Protein AF-A0AAN9A901-F1 (afdb_monomer_lite)

pLD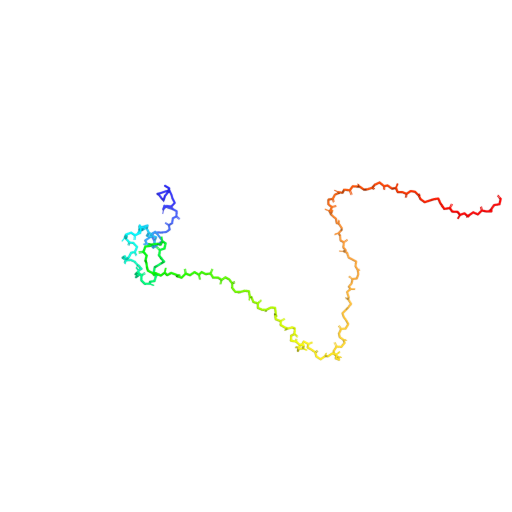DT: mean 72.84, std 22.5, range [32.59, 95.81]

Structure (mmCIF, N/CA/C/O backbone):
data_AF-A0AAN9A901-F1
#
_entry.id   AF-A0AAN9A901-F1
#
loop_
_atom_site.group_PDB
_atom_site.id
_atom_site.type_symbol
_atom_site.label_atom_id
_atom_site.label_alt_id
_atom_site.label_comp_id
_atom_site.label_asym_id
_atom_site.label_entity_id
_atom_site.label_seq_id
_atom_site.pdbx_PDB_ins_code
_atom_site.Cartn_x
_atom_site.Cartn_y
_atom_site.Cartn_z
_atom_site.occupancy
_atom_site.B_iso_or_equiv
_atom_site.auth_seq_id
_atom_site.auth_comp_id
_atom_site.auth_asym_id
_atom_site.auth_atom_id
_atom_site.pdbx_PDB_model_num
ATOM 1 N N . MET A 1 1 ? -11.473 13.797 4.203 1.00 84.19 1 MET A N 1
ATOM 2 C CA . MET A 1 1 ? -11.387 13.676 2.730 1.00 84.19 1 MET A CA 1
ATOM 3 C C . MET A 1 1 ? -12.055 12.405 2.188 1.00 84.19 1 MET A C 1
ATOM 5 O O . MET A 1 1 ? -12.959 12.535 1.377 1.00 84.19 1 MET A O 1
ATOM 9 N N . TRP A 1 2 ? -11.711 11.197 2.669 1.00 91.62 2 TRP A N 1
ATOM 10 C CA . TRP A 1 2 ? -12.248 9.906 2.173 1.00 91.62 2 TRP A CA 1
ATOM 11 C C . TRP A 1 2 ? -13.777 9.840 1.985 1.00 91.62 2 TRP A C 1
ATOM 13 O O . TRP A 1 2 ? -14.256 9.324 0.983 1.00 91.62 2 TRP A O 1
ATOM 23 N N . LYS A 1 3 ? -14.562 10.417 2.907 1.00 89.69 3 LYS A N 1
ATOM 24 C CA . LYS A 1 3 ? -16.036 10.374 2.849 1.00 89.69 3 LYS A CA 1
ATOM 25 C C . LYS A 1 3 ? -16.635 11.028 1.594 1.00 89.69 3 LYS A C 1
ATOM 27 O O . LYS A 1 3 ? -17.730 10.644 1.210 1.00 89.69 3 LYS A O 1
ATOM 32 N N . ILE A 1 4 ? -15.934 11.982 0.972 1.00 91.56 4 ILE A N 1
ATOM 33 C CA . ILE A 1 4 ? -16.389 12.660 -0.254 1.00 91.56 4 ILE A CA 1
ATOM 34 C C . ILE A 1 4 ? -16.247 11.715 -1.450 1.00 91.56 4 ILE A C 1
ATOM 36 O O . ILE A 1 4 ? -17.191 11.518 -2.205 1.00 91.56 4 ILE A O 1
ATOM 40 N N . ILE A 1 5 ? -15.081 11.081 -1.574 1.00 91.44 5 ILE A N 1
ATOM 41 C CA . ILE A 1 5 ? -14.752 10.214 -2.710 1.00 91.44 5 ILE A CA 1
ATOM 42 C C . ILE A 1 5 ? -15.351 8.808 -2.590 1.00 91.44 5 ILE A C 1
ATOM 44 O O . ILE A 1 5 ? -15.564 8.149 -3.602 1.00 91.44 5 ILE A O 1
ATOM 48 N N . LYS A 1 6 ? -15.693 8.357 -1.374 1.00 90.44 6 LYS A N 1
ATOM 49 C CA . LYS A 1 6 ? -16.283 7.032 -1.128 1.00 90.44 6 LYS A CA 1
ATOM 50 C C . LYS A 1 6 ? -17.570 6.804 -1.931 1.00 90.44 6 LYS A C 1
ATOM 52 O O . LYS A 1 6 ? -17.767 5.713 -2.443 1.00 90.44 6 LYS A O 1
ATOM 57 N N . ASN A 1 7 ? -18.415 7.825 -2.080 1.00 91.12 7 ASN A N 1
ATOM 58 C CA . ASN A 1 7 ? -19.695 7.704 -2.789 1.00 91.12 7 ASN A CA 1
ATOM 59 C C . ASN A 1 7 ? -19.552 7.663 -4.319 1.00 91.12 7 ASN A C 1
ATOM 61 O O . ASN A 1 7 ? -20.529 7.400 -5.011 1.00 91.12 7 ASN A O 1
ATOM 65 N N . TRP A 1 8 ? -18.361 7.943 -4.851 1.00 93.44 8 TRP A N 1
ATOM 66 C CA . TRP A 1 8 ? -18.077 7.877 -6.288 1.00 93.44 8 TRP A CA 1
ATOM 67 C C . TRP A 1 8 ? -17.542 6.505 -6.710 1.00 93.44 8 TRP A C 1
ATOM 69 O O . TRP A 1 8 ? -17.451 6.214 -7.900 1.00 93.44 8 TRP A O 1
ATOM 79 N N . LEU A 1 9 ? -17.182 5.663 -5.738 1.00 93.75 9 LEU A N 1
ATOM 80 C CA . LEU A 1 9 ? -16.640 4.331 -5.961 1.00 93.75 9 LEU A CA 1
ATOM 81 C C . LEU A 1 9 ? -17.757 3.276 -5.907 1.00 93.75 9 LEU A C 1
ATOM 83 O O . LEU A 1 9 ? -18.653 3.367 -5.064 1.00 93.75 9 LEU A O 1
ATOM 87 N N . PRO A 1 10 ? -17.695 2.231 -6.749 1.00 94.94 10 PRO A N 1
ATOM 88 C CA . PRO A 1 10 ? -18.573 1.076 -6.621 1.00 94.94 10 PRO A CA 1
ATOM 89 C C . PRO A 1 10 ? -18.427 0.401 -5.245 1.00 94.94 10 PRO A C 1
ATOM 91 O O . PRO A 1 10 ? -17.305 0.307 -4.739 1.00 94.94 10 PRO A O 1
ATOM 94 N N . PRO A 1 11 ? -19.506 -0.169 -4.671 1.00 92.75 11 PRO A N 1
ATOM 95 C CA . PRO A 1 11 ? -19.462 -0.837 -3.365 1.00 92.75 11 PRO A CA 1
ATOM 96 C C . PRO A 1 11 ? -18.362 -1.898 -3.258 1.00 92.75 11 PRO A C 1
ATOM 98 O O . PRO A 1 11 ? -17.596 -1.905 -2.302 1.00 92.75 11 PRO A O 1
ATOM 101 N N . LYS A 1 12 ? -18.199 -2.712 -4.309 1.00 93.88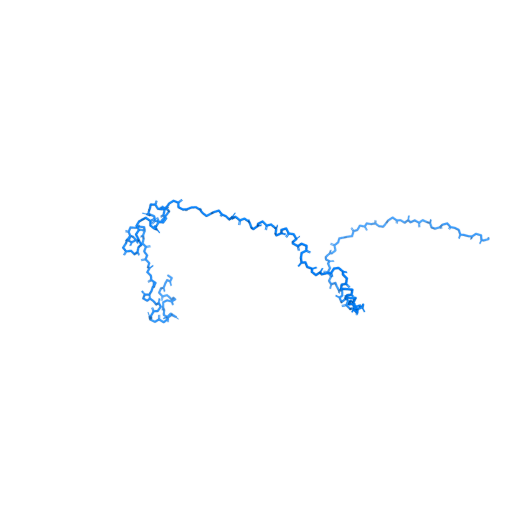 12 LYS A N 1
ATOM 102 C CA . LYS A 1 12 ? -17.151 -3.741 -4.380 1.00 93.88 12 LYS A CA 1
ATOM 103 C C . LYS A 1 12 ? -15.737 -3.165 -4.248 1.00 93.88 12 LYS A C 1
ATOM 105 O O . LYS A 1 12 ? -14.875 -3.804 -3.666 1.00 93.88 12 LYS A O 1
ATOM 110 N N . SER A 1 13 ? -15.491 -1.972 -4.787 1.00 93.56 13 SER A N 1
ATOM 111 C CA . SER A 1 13 ? -14.178 -1.319 -4.750 1.00 93.56 13 SER A CA 1
ATOM 112 C C . SER A 1 13 ? -13.895 -0.673 -3.397 1.00 93.56 13 SER A C 1
ATOM 114 O O . SER A 1 13 ? -12.748 -0.625 -2.965 1.00 93.56 13 SER A O 1
ATOM 116 N N . ILE A 1 14 ? -14.937 -0.199 -2.712 1.00 93.56 14 ILE A N 1
ATOM 117 C CA . ILE A 1 14 ? -14.822 0.361 -1.362 1.00 93.56 14 ILE A CA 1
ATOM 118 C C . ILE A 1 14 ? -14.323 -0.706 -0.382 1.00 93.56 14 ILE A C 1
ATOM 120 O O . ILE A 1 14 ? -13.477 -0.405 0.457 1.00 93.56 14 ILE A O 1
ATOM 124 N N . ASP A 1 15 ? -14.815 -1.941 -0.501 1.00 92.31 15 ASP A N 1
ATOM 125 C CA . ASP A 1 15 ? -14.476 -3.028 0.425 1.00 92.31 15 ASP A CA 1
ATOM 126 C C . ASP A 1 15 ? -13.018 -3.492 0.313 1.00 92.31 15 ASP A C 1
ATOM 128 O O . ASP A 1 15 ? -12.461 -3.997 1.292 1.00 92.31 15 ASP A O 1
ATOM 132 N N . LEU A 1 16 ? -12.391 -3.269 -0.846 1.00 92.50 16 LEU A N 1
ATOM 133 C CA . LEU A 1 16 ? -10.983 -3.581 -1.105 1.00 92.50 16 LEU A CA 1
ATOM 134 C C . LEU A 1 16 ? -10.023 -2.568 -0.470 1.00 92.50 16 LEU A C 1
ATOM 136 O O . LEU A 1 16 ? -8.860 -2.885 -0.237 1.00 92.50 16 LEU A O 1
ATOM 140 N N . ILE A 1 17 ? -10.488 -1.353 -0.182 1.00 93.62 17 ILE A N 1
ATOM 141 C CA . ILE A 1 17 ? -9.640 -0.293 0.362 1.00 93.62 17 ILE A CA 1
ATOM 142 C C . ILE A 1 17 ? -9.633 -0.400 1.885 1.00 93.62 17 ILE A C 1
ATOM 144 O O . ILE A 1 17 ? -10.656 -0.210 2.549 1.00 93.62 17 ILE A O 1
ATOM 148 N N . LYS A 1 18 ? -8.457 -0.682 2.452 1.00 91.06 18 LYS A N 1
ATOM 149 C CA . LYS A 1 18 ? -8.229 -0.730 3.899 1.00 91.06 18 LYS A CA 1
ATOM 150 C C . LYS A 1 18 ? -7.278 0.386 4.302 1.00 91.06 18 LYS A C 1
ATOM 152 O O . LYS A 1 18 ? -6.188 0.515 3.758 1.00 91.06 18 LYS A O 1
ATOM 157 N N . PHE A 1 19 ? -7.714 1.194 5.260 1.00 92.25 19 PHE A N 1
ATOM 158 C CA . PHE A 1 19 ? -6.850 2.160 5.924 1.00 92.25 19 PHE A CA 1
ATOM 159 C C . PHE A 1 19 ? -6.271 1.478 7.152 1.00 92.25 19 PHE A C 1
ATOM 161 O O . PHE A 1 19 ? -7.020 1.026 8.018 1.00 92.25 19 PHE A O 1
ATOM 168 N N . VAL A 1 20 ? -4.951 1.372 7.181 1.00 92.94 20 VAL A N 1
ATOM 169 C CA . VAL A 1 20 ? -4.205 0.659 8.213 1.00 92.94 20 VAL A CA 1
ATOM 170 C C . VAL A 1 20 ? -3.125 1.568 8.772 1.00 92.94 20 VAL A C 1
ATOM 172 O O . VAL A 1 20 ? -2.596 2.430 8.070 1.00 92.94 20 VAL A O 1
ATOM 175 N N . ASP A 1 21 ? -2.808 1.354 10.041 1.00 91.19 21 ASP A N 1
ATOM 176 C CA . ASP A 1 21 ? -1.697 1.997 10.726 1.00 91.19 21 ASP A CA 1
ATOM 177 C C . ASP A 1 21 ? -0.543 0.998 10.846 1.00 91.19 21 ASP A C 1
ATOM 179 O O . ASP A 1 21 ? -0.732 -0.211 10.713 1.00 91.19 21 ASP A O 1
ATOM 183 N N . ARG A 1 22 ? 0.648 1.481 11.219 1.00 89.56 22 ARG A N 1
ATOM 184 C CA . ARG A 1 22 ? 1.841 0.641 11.450 1.00 89.56 22 ARG A CA 1
ATOM 185 C C . ARG A 1 22 ? 1.576 -0.575 12.354 1.00 89.56 22 ARG A C 1
ATOM 187 O O . ARG A 1 22 ? 2.235 -1.595 12.230 1.00 89.56 22 ARG A O 1
ATOM 194 N N . LYS A 1 23 ? 0.624 -0.460 13.286 1.00 88.81 23 LYS A N 1
ATOM 195 C CA . LYS A 1 23 ? 0.262 -1.532 14.224 1.00 88.81 23 LYS A CA 1
ATOM 196 C C . LYS A 1 23 ? -0.714 -2.554 13.633 1.00 88.81 23 LYS A C 1
ATOM 198 O O . LYS A 1 23 ? -0.597 -3.724 13.965 1.00 88.81 23 LYS A O 1
ATOM 203 N N . SER A 1 24 ? -1.664 -2.117 12.801 1.00 91.88 24 SER A N 1
ATOM 204 C CA . SER A 1 24 ? -2.718 -2.974 12.233 1.00 91.88 24 SER A CA 1
ATOM 205 C C . SER A 1 24 ? -2.363 -3.559 10.868 1.00 91.88 24 SER A C 1
ATOM 207 O O . SER A 1 24 ? -3.055 -4.447 10.388 1.00 91.88 24 SER A O 1
ATOM 209 N N . LEU A 1 25 ? -1.280 -3.099 10.234 1.00 92.06 25 LEU A N 1
ATOM 210 C CA . LEU A 1 25 ? -0.804 -3.638 8.958 1.00 92.06 25 LEU A CA 1
ATOM 211 C C . LEU A 1 25 ? -0.438 -5.133 9.039 1.00 92.06 25 LEU A C 1
ATOM 213 O O . LEU A 1 25 ? -0.661 -5.859 8.073 1.00 92.06 25 LEU A O 1
ATOM 217 N N . ASN A 1 26 ? 0.045 -5.595 10.198 1.00 90.12 26 ASN A N 1
ATOM 218 C CA . ASN A 1 26 ? 0.421 -6.996 10.430 1.00 90.12 26 ASN A CA 1
ATOM 219 C C . ASN A 1 26 ? -0.758 -7.979 10.301 1.00 90.12 26 ASN A C 1
ATOM 221 O O . ASN A 1 26 ? -0.534 -9.163 10.073 1.00 90.12 26 ASN A O 1
ATOM 225 N N . ASP A 1 27 ? -2.004 -7.503 10.410 1.00 92.75 27 ASP A N 1
ATOM 226 C CA . ASP A 1 27 ? -3.201 -8.334 10.213 1.00 92.75 27 ASP A CA 1
ATOM 227 C C . ASP A 1 27 ? -3.458 -8.648 8.724 1.00 92.75 27 ASP A C 1
ATOM 229 O O . ASP A 1 27 ? -4.281 -9.504 8.397 1.00 92.75 27 ASP A O 1
ATOM 233 N N . TYR A 1 28 ? -2.778 -7.939 7.814 1.00 92.94 28 TYR A N 1
ATOM 234 C CA . TYR A 1 28 ? -2.987 -8.020 6.365 1.00 92.94 28 TYR A CA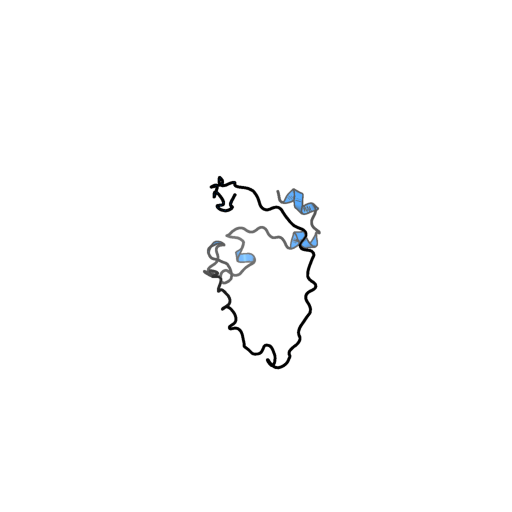 1
ATOM 235 C C . TYR A 1 28 ? -1.747 -8.481 5.599 1.00 92.94 28 TYR A C 1
ATOM 237 O O . TYR A 1 28 ? -1.881 -9.082 4.534 1.00 92.94 28 TYR A O 1
ATOM 245 N N . VAL A 1 29 ? -0.553 -8.176 6.110 1.00 92.69 29 VAL A N 1
ATOM 246 C CA . VAL A 1 29 ? 0.733 -8.510 5.489 1.00 92.69 29 VAL A CA 1
ATOM 247 C C . VAL A 1 29 ? 1.633 -9.116 6.556 1.00 92.69 29 VAL A C 1
ATOM 249 O O . VAL A 1 29 ? 1.735 -8.571 7.654 1.00 92.69 29 VAL A O 1
ATOM 252 N N . ASN A 1 30 ? 2.298 -10.228 6.240 1.00 94.06 30 ASN A N 1
ATOM 253 C CA . ASN A 1 30 ? 3.238 -10.829 7.179 1.00 94.06 30 ASN A CA 1
ATOM 254 C C . ASN A 1 30 ? 4.435 -9.885 7.429 1.00 94.06 30 ASN A C 1
ATOM 256 O O . ASN A 1 30 ? 4.881 -9.207 6.499 1.00 94.06 30 ASN A O 1
ATOM 260 N N . PRO A 1 31 ? 4.991 -9.839 8.655 1.00 90.44 31 PRO A N 1
ATOM 261 C CA . PRO A 1 31 ? 6.082 -8.919 8.988 1.00 90.44 31 PRO A CA 1
ATOM 262 C C . PRO A 1 31 ? 7.340 -9.084 8.123 1.00 90.44 31 PRO A C 1
ATOM 264 O O . PRO A 1 31 ? 8.026 -8.101 7.854 1.00 90.44 31 PRO A O 1
ATOM 267 N N . ASP A 1 32 ? 7.621 -10.303 7.664 1.00 93.00 32 ASP A N 1
ATOM 268 C CA . ASP A 1 32 ? 8.749 -10.655 6.792 1.00 93.00 32 ASP A CA 1
ATOM 269 C C . ASP A 1 32 ? 8.600 -10.146 5.350 1.00 93.00 32 ASP A C 1
ATOM 271 O O . ASP A 1 32 ? 9.598 -10.008 4.654 1.00 93.00 32 ASP A O 1
ATOM 275 N N . GLN A 1 33 ? 7.377 -9.829 4.922 1.00 92.75 33 GLN A N 1
ATOM 276 C CA . GLN A 1 33 ? 7.056 -9.235 3.617 1.00 92.75 33 GLN A CA 1
ATOM 277 C C . GLN A 1 33 ? 6.674 -7.753 3.722 1.00 92.75 33 GLN A C 1
ATOM 279 O O . GLN A 1 33 ? 6.181 -7.148 2.768 1.00 92.75 33 GLN A O 1
ATOM 284 N N . CYS A 1 34 ? 6.839 -7.167 4.904 1.00 93.81 34 CYS A N 1
ATOM 285 C CA . CYS A 1 34 ? 6.504 -5.785 5.181 1.00 93.81 34 CYS A CA 1
ATOM 286 C C . CYS A 1 34 ? 7.789 -4.989 5.399 1.00 93.81 34 CYS A C 1
ATOM 288 O O . CYS A 1 34 ? 8.631 -5.355 6.220 1.00 93.81 34 CYS A O 1
ATOM 290 N N . LEU A 1 35 ? 7.924 -3.871 4.686 1.00 94.44 35 LEU A N 1
ATOM 291 C CA . LEU A 1 35 ? 9.093 -3.006 4.794 1.00 94.44 35 LEU A CA 1
ATOM 292 C C . LEU A 1 35 ? 9.272 -2.476 6.222 1.00 94.44 35 LEU A C 1
ATOM 294 O O . LEU A 1 35 ? 8.304 -2.106 6.898 1.00 94.44 35 LEU A O 1
ATOM 298 N N . THR A 1 36 ? 10.521 -2.313 6.651 1.00 93.88 36 THR A N 1
ATOM 299 C CA . THR A 1 36 ? 10.867 -1.743 7.962 1.00 93.88 36 THR A CA 1
ATOM 300 C C . THR A 1 36 ? 10.245 -0.357 8.172 1.00 93.88 36 THR A C 1
ATOM 302 O O . THR A 1 36 ? 9.731 -0.052 9.250 1.00 93.88 36 THR A O 1
ATOM 305 N N . ILE A 1 37 ? 10.179 0.478 7.126 1.00 91.44 37 ILE A N 1
ATOM 306 C CA . ILE A 1 37 ? 9.530 1.804 7.185 1.00 91.44 37 ILE A CA 1
ATOM 307 C C . ILE A 1 37 ? 8.019 1.730 7.481 1.00 91.44 37 ILE A C 1
ATOM 309 O O . ILE A 1 37 ? 7.434 2.681 8.013 1.00 91.44 37 ILE A O 1
ATOM 313 N N . TRP A 1 38 ? 7.388 0.598 7.169 1.00 92.75 38 TRP A N 1
ATOM 314 C CA . TRP A 1 38 ? 5.975 0.313 7.418 1.00 92.75 38 TRP A CA 1
ATOM 315 C C . TRP A 1 38 ? 5.744 -0.497 8.698 1.00 92.75 38 TRP A C 1
ATOM 317 O O . TRP A 1 38 ? 4.594 -0.751 9.048 1.00 92.75 38 TRP A O 1
ATOM 327 N N . GLY A 1 39 ? 6.805 -0.808 9.450 1.00 89.00 39 GLY A N 1
ATOM 328 C CA . GLY A 1 39 ? 6.737 -1.532 10.721 1.00 89.00 39 GLY A CA 1
ATOM 329 C C . GLY A 1 39 ? 6.934 -3.042 10.623 1.00 89.00 39 GLY A C 1
ATOM 330 O O . GLY A 1 39 ? 6.697 -3.717 11.623 1.00 89.00 39 GLY A O 1
ATOM 331 N N . GLY A 1 40 ? 7.347 -3.559 9.464 1.00 92.50 40 GLY A N 1
ATOM 332 C CA . GLY A 1 40 ? 7.778 -4.946 9.317 1.00 92.50 40 GLY A CA 1
ATOM 333 C C . GLY A 1 40 ? 9.276 -5.131 9.559 1.00 92.50 40 GLY A C 1
ATOM 334 O O . GLY A 1 40 ? 9.910 -4.336 10.258 1.00 92.50 40 GLY A O 1
ATOM 335 N N . THR A 1 41 ? 9.831 -6.198 8.993 1.00 94.12 41 THR A N 1
ATOM 336 C CA . THR A 1 41 ? 11.242 -6.590 9.145 1.00 94.12 41 THR A CA 1
ATOM 337 C C . THR A 1 41 ? 12.005 -6.655 7.822 1.00 94.12 41 THR A C 1
ATOM 339 O O . THR A 1 41 ? 13.201 -6.947 7.832 1.00 94.12 41 THR A O 1
ATOM 342 N N . ASP A 1 42 ? 11.335 -6.404 6.695 1.00 94.44 42 ASP A N 1
ATOM 343 C CA . ASP A 1 42 ? 11.958 -6.411 5.373 1.00 94.44 42 ASP A CA 1
ATOM 344 C C . ASP A 1 42 ? 12.768 -5.124 5.136 1.00 94.44 42 ASP A C 1
ATOM 346 O O . ASP A 1 42 ? 12.243 -4.009 5.192 1.00 94.44 42 ASP A O 1
ATOM 350 N N . ASN A 1 43 ? 14.063 -5.281 4.858 1.00 95.38 43 ASN A N 1
ATOM 351 C CA . ASN A 1 43 ? 14.989 -4.181 4.571 1.00 95.38 43 ASN A CA 1
ATOM 352 C C . ASN A 1 43 ? 15.290 -4.049 3.072 1.00 95.38 43 ASN A C 1
ATOM 354 O O . ASN A 1 43 ? 16.358 -3.560 2.707 1.00 95.38 43 ASN A O 1
ATOM 358 N N . PHE A 1 44 ? 14.377 -4.507 2.214 1.00 93.75 44 PHE A N 1
ATOM 359 C CA . PHE A 1 44 ? 14.485 -4.341 0.773 1.00 93.75 44 PHE A CA 1
ATOM 360 C C . PHE A 1 44 ? 14.722 -2.874 0.379 1.00 93.75 44 PHE A C 1
ATOM 362 O O . PHE A 1 44 ? 13.976 -1.975 0.778 1.00 93.75 44 PHE A O 1
ATOM 369 N N . ASP A 1 45 ? 15.748 -2.661 -0.444 1.00 93.81 45 ASP A N 1
ATOM 370 C CA . ASP A 1 45 ? 16.087 -1.376 -1.046 1.00 93.81 45 ASP A CA 1
ATOM 371 C C . ASP A 1 45 ? 16.222 -1.551 -2.561 1.00 93.81 45 ASP A C 1
ATOM 373 O O . ASP A 1 45 ? 16.900 -2.462 -3.045 1.00 93.81 45 ASP A O 1
ATOM 377 N N . TYR A 1 46 ? 15.533 -0.698 -3.314 1.00 94.06 46 TYR A N 1
ATOM 378 C CA . TYR A 1 46 ? 15.498 -0.790 -4.767 1.00 94.06 46 TYR A CA 1
ATOM 379 C C . TYR A 1 46 ? 16.607 0.063 -5.375 1.00 94.06 46 TYR A C 1
ATOM 381 O O . TYR A 1 46 ? 16.601 1.289 -5.258 1.00 94.06 46 TYR A O 1
ATOM 389 N N . THR A 1 47 ? 17.503 -0.586 -6.115 1.00 95.81 47 THR A N 1
ATOM 390 C CA . THR A 1 47 ? 18.476 0.087 -6.977 1.00 95.81 47 THR A CA 1
ATOM 391 C C . THR A 1 47 ? 18.129 -0.195 -8.433 1.00 95.81 47 THR A C 1
ATOM 393 O O . THR A 1 47 ? 17.959 -1.344 -8.828 1.00 95.81 47 THR A O 1
ATOM 396 N N . PHE A 1 48 ? 18.000 0.862 -9.235 1.00 95.19 48 PHE A N 1
ATOM 397 C CA . PHE A 1 48 ? 17.817 0.721 -10.676 1.00 95.19 48 PHE A CA 1
ATOM 398 C C . PHE A 1 48 ? 19.122 0.236 -11.315 1.00 95.19 48 PHE A C 1
ATOM 400 O O . PHE A 1 48 ? 20.137 0.927 -11.229 1.00 95.19 48 PHE A O 1
ATOM 407 N N . GLU A 1 49 ? 19.076 -0.915 -11.981 1.00 93.81 49 GLU A N 1
ATOM 408 C CA . GLU A 1 49 ? 20.166 -1.415 -12.817 1.00 93.81 49 GLU A CA 1
ATOM 409 C C . GLU A 1 49 ? 19.898 -1.007 -14.274 1.00 93.81 49 GLU A C 1
ATOM 411 O O . GLU A 1 49 ? 18.913 -1.462 -14.863 1.00 93.81 49 GLU A O 1
ATOM 416 N N . PRO A 1 50 ? 20.712 -0.109 -14.864 1.00 91.38 50 PRO A N 1
ATOM 417 C CA . PRO A 1 50 ? 20.574 0.250 -16.268 1.00 91.38 50 PRO A CA 1
ATOM 418 C C . PRO A 1 50 ? 20.784 -0.970 -17.163 1.00 91.38 50 PRO A C 1
ATOM 420 O O . PRO A 1 50 ? 21.677 -1.777 -16.919 1.00 91.38 50 PRO A O 1
ATOM 423 N N . GLU A 1 51 ? 20.007 -1.064 -18.238 1.00 89.44 51 GLU A N 1
ATOM 424 C CA . GLU A 1 51 ? 20.281 -2.034 -19.293 1.00 89.44 51 GLU A CA 1
ATOM 425 C C . GLU A 1 51 ? 21.643 -1.714 -19.923 1.00 89.44 51 GLU A C 1
ATOM 427 O O . GLU A 1 51 ? 21.929 -0.553 -20.245 1.00 89.44 51 GLU A O 1
ATOM 432 N N . GLU A 1 52 ? 22.495 -2.729 -20.097 1.00 85.00 52 GLU A N 1
ATOM 433 C CA . GLU A 1 52 ? 23.700 -2.547 -20.897 1.00 85.00 52 GLU A CA 1
ATOM 434 C C . GLU A 1 52 ? 23.268 -2.138 -22.308 1.00 85.00 52 GLU A C 1
ATOM 436 O O . GLU A 1 52 ? 22.405 -2.799 -22.892 1.00 85.00 52 GLU A O 1
ATOM 441 N N . PRO A 1 53 ? 23.831 -1.059 -22.884 1.00 80.38 53 PRO A N 1
ATOM 442 C CA . PRO A 1 53 ? 23.535 -0.716 -24.261 1.00 80.38 53 PRO A CA 1
ATOM 443 C C . PRO A 1 53 ? 23.852 -1.944 -25.105 1.00 80.38 53 PRO A C 1
ATOM 445 O O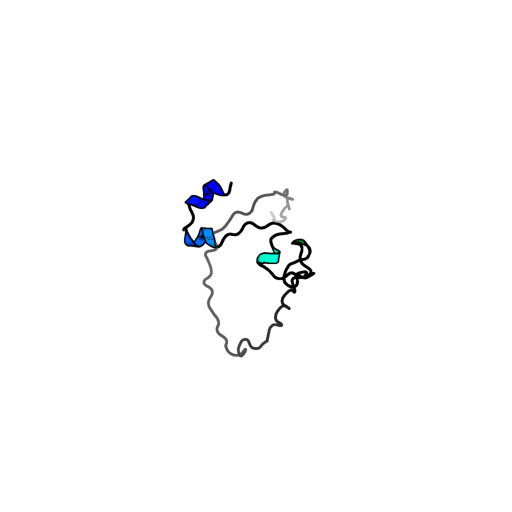 . PRO A 1 53 ? 25.001 -2.390 -25.129 1.00 80.38 53 PRO A O 1
ATOM 448 N N . ALA A 1 54 ? 22.821 -2.502 -25.748 1.00 74.25 54 ALA A N 1
ATOM 449 C CA . ALA A 1 54 ? 22.971 -3.659 -26.608 1.00 74.25 54 ALA A CA 1
ATOM 450 C C . ALA A 1 54 ? 24.173 -3.403 -27.516 1.00 74.25 54 ALA A C 1
ATOM 452 O O . ALA A 1 54 ? 24.187 -2.434 -28.284 1.00 74.25 54 ALA A O 1
ATOM 453 N N . THR A 1 55 ? 25.210 -4.237 -27.392 1.00 68.06 55 THR A N 1
ATOM 454 C CA . THR A 1 55 ? 26.268 -4.248 -28.399 1.00 68.06 55 THR A CA 1
ATOM 455 C C . THR A 1 55 ? 25.553 -4.360 -29.742 1.00 68.06 55 THR A C 1
ATOM 457 O O . THR A 1 55 ? 24.638 -5.184 -29.857 1.00 68.06 55 THR A O 1
ATOM 460 N N . PRO A 1 56 ? 25.846 -3.495 -30.730 1.00 64.50 56 PRO A N 1
ATOM 461 C CA . PRO A 1 56 ? 25.213 -3.619 -32.027 1.00 64.50 56 PRO A CA 1
ATOM 462 C C . PRO A 1 56 ? 25.609 -4.990 -32.565 1.00 64.50 56 PRO A C 1
ATOM 464 O O . PRO A 1 56 ? 26.721 -5.182 -33.054 1.00 64.50 56 PRO A O 1
ATOM 467 N N . SER A 1 57 ? 24.718 -5.969 -32.414 1.00 57.44 57 SER A N 1
ATOM 468 C CA . SER A 1 57 ? 24.842 -7.244 -33.086 1.00 57.44 57 SER A CA 1
ATOM 469 C C . SER A 1 57 ? 24.879 -6.894 -34.562 1.00 57.44 57 SER A C 1
ATOM 471 O O . SER A 1 57 ? 23.892 -6.422 -35.126 1.00 57.44 57 SER A O 1
ATOM 473 N N . LEU A 1 58 ? 26.040 -7.081 -35.187 1.00 57.53 58 LEU A N 1
ATOM 474 C CA . LEU A 1 58 ? 26.251 -6.865 -36.617 1.00 57.53 58 LEU A CA 1
ATOM 475 C C . LEU A 1 58 ? 25.422 -7.831 -37.487 1.00 57.53 58 LEU A C 1
ATOM 477 O O . LEU A 1 58 ? 25.627 -7.900 -38.691 1.00 57.53 58 LEU A O 1
ATOM 481 N N . ALA A 1 59 ? 24.456 -8.557 -36.926 1.00 57.97 59 ALA A N 1
ATOM 482 C CA . ALA A 1 59 ? 23.510 -9.377 -37.666 1.00 57.97 59 ALA A CA 1
ATOM 483 C C . ALA A 1 59 ? 22.271 -8.573 -38.109 1.00 57.97 59 ALA A C 1
ATOM 485 O O . ALA A 1 59 ? 21.146 -9.054 -38.016 1.00 57.97 59 ALA A O 1
ATOM 486 N N . ASN A 1 60 ? 22.469 -7.353 -38.615 1.00 54.97 60 ASN A N 1
ATOM 487 C CA . ASN A 1 60 ? 21.460 -6.650 -39.405 1.00 54.97 60 ASN A CA 1
ATOM 488 C C . ASN A 1 60 ? 21.851 -6.732 -40.880 1.00 54.97 60 ASN A C 1
ATOM 490 O O . ASN A 1 60 ? 22.444 -5.802 -41.409 1.00 54.97 60 ASN A O 1
ATOM 494 N N . GLY A 1 61 ? 21.465 -7.835 -41.523 1.00 54.28 61 GLY A N 1
ATOM 495 C CA . GLY A 1 61 ? 21.383 -7.944 -42.978 1.00 54.28 61 GLY A CA 1
ATOM 496 C C . GLY A 1 61 ? 22.724 -8.045 -43.707 1.00 54.28 61 GLY A C 1
ATOM 497 O O . GLY A 1 61 ? 23.650 -7.275 -43.494 1.00 54.28 61 GLY A O 1
ATOM 498 N N . ASP A 1 62 ? 22.791 -9.007 -44.617 1.00 54.62 62 ASP A N 1
ATOM 499 C CA . ASP A 1 62 ? 23.805 -9.100 -45.661 1.00 54.62 62 ASP A CA 1
ATOM 500 C C . ASP A 1 62 ? 24.113 -7.716 -46.292 1.00 54.62 62 ASP A C 1
ATOM 502 O O . ASP A 1 62 ? 23.186 -7.064 -46.797 1.00 54.62 62 ASP A O 1
ATOM 506 N N . PRO A 1 63 ? 25.378 -7.242 -46.267 1.00 58.81 63 PRO A N 1
ATOM 507 C CA . PRO A 1 63 ? 25.765 -5.963 -46.860 1.00 58.81 63 PRO A CA 1
ATOM 508 C C . PRO A 1 63 ? 25.572 -5.903 -48.387 1.00 58.81 63 PRO A C 1
ATOM 510 O O . PRO A 1 63 ? 25.625 -4.803 -48.942 1.00 58.81 63 PRO A O 1
ATOM 513 N N . ASP A 1 64 ? 25.285 -7.023 -49.064 1.00 59.56 64 ASP A N 1
ATOM 514 C CA . ASP A 1 64 ? 24.996 -7.042 -50.507 1.00 59.56 64 ASP A CA 1
ATOM 515 C C . ASP A 1 64 ? 23.542 -6.677 -50.873 1.00 59.56 64 ASP A C 1
ATOM 517 O O . ASP A 1 64 ? 23.223 -6.447 -52.045 1.00 59.56 64 ASP A O 1
ATOM 521 N N . SER A 1 65 ? 22.639 -6.504 -49.900 1.00 62.28 65 SER A N 1
ATOM 522 C CA . SER A 1 65 ? 21.288 -5.983 -50.164 1.00 62.28 65 SER A CA 1
ATOM 523 C C . SER A 1 65 ? 21.305 -4.454 -50.318 1.00 62.28 65 SER A C 1
ATOM 525 O O . SER A 1 65 ? 20.799 -3.714 -49.468 1.00 62.28 65 SER A O 1
ATOM 527 N N . SER A 1 66 ? 21.828 -3.968 -51.445 1.00 64.19 66 SER A N 1
ATOM 528 C CA . SER A 1 66 ? 21.782 -2.561 -51.867 1.00 64.19 66 SER A CA 1
ATOM 529 C C . SER A 1 66 ? 20.340 -2.093 -52.157 1.00 64.19 66 SER A C 1
ATOM 531 O O . SER A 1 66 ? 19.934 -1.894 -53.302 1.00 64.19 66 SER A O 1
ATOM 533 N N . ARG A 1 67 ? 19.512 -1.917 -51.119 1.00 68.81 67 ARG A N 1
ATOM 534 C CA . ARG A 1 67 ? 18.199 -1.259 -51.230 1.00 68.81 67 ARG A CA 1
ATOM 535 C C . ARG A 1 67 ? 18.378 0.239 -51.033 1.00 68.81 67 ARG A C 1
ATOM 537 O O . ARG A 1 67 ? 18.233 0.771 -49.937 1.00 68.81 67 ARG A O 1
ATOM 544 N N . LYS A 1 68 ? 18.704 0.920 -52.129 1.00 65.38 68 LYS A N 1
ATOM 545 C CA . LYS A 1 68 ? 18.702 2.384 -52.213 1.00 65.38 68 LYS A CA 1
ATOM 546 C C . LYS A 1 68 ? 17.249 2.862 -52.148 1.00 65.38 68 LYS A C 1
ATOM 548 O O . LYS A 1 68 ? 16.496 2.665 -53.097 1.00 65.38 68 LYS A O 1
ATOM 553 N N . VAL A 1 69 ? 16.845 3.465 -51.033 1.00 71.00 69 VAL A N 1
ATOM 554 C CA . VAL A 1 69 ? 15.556 4.165 -50.926 1.00 71.00 69 VAL A CA 1
ATOM 555 C C . VAL A 1 69 ? 15.736 5.622 -51.358 1.00 71.00 69 VAL A C 1
ATOM 557 O O . VAL A 1 69 ? 16.675 6.292 -50.931 1.00 71.00 69 VAL A O 1
ATOM 560 N N . HIS A 1 70 ? 14.861 6.108 -52.240 1.00 70.31 70 HIS A N 1
ATOM 561 C CA . HIS A 1 70 ? 14.808 7.517 -52.626 1.00 70.31 70 HIS A CA 1
ATOM 562 C C . HIS A 1 70 ? 14.059 8.295 -51.546 1.00 70.31 70 HIS A C 1
ATOM 564 O O . HIS A 1 70 ? 12.838 8.193 -51.433 1.00 70.31 70 HIS A O 1
ATOM 570 N N . PHE A 1 71 ? 14.787 9.072 -50.750 1.00 70.25 71 PHE A N 1
ATOM 571 C CA . PHE A 1 71 ? 14.171 10.090 -49.911 1.00 70.25 71 PHE A CA 1
ATOM 572 C C . PHE A 1 71 ? 13.729 11.235 -50.823 1.00 70.25 71 PHE A C 1
ATOM 574 O O . PHE A 1 71 ? 14.541 11.799 -51.552 1.00 70.25 71 PHE A O 1
ATOM 581 N N . ALA A 1 72 ? 12.428 11.526 -50.843 1.00 61.69 72 ALA A N 1
ATOM 582 C CA . ALA A 1 72 ? 11.918 12.698 -51.534 1.00 61.69 72 ALA A CA 1
ATOM 583 C C . ALA A 1 72 ? 12.370 13.943 -50.760 1.00 61.69 72 ALA A C 1
ATOM 585 O O . ALA A 1 72 ? 11.935 14.174 -49.630 1.00 61.69 72 ALA A O 1
ATOM 586 N N . ASP A 1 73 ? 13.266 14.716 -51.366 1.00 51.84 73 ASP A N 1
ATOM 587 C CA . ASP A 1 73 ? 13.654 16.032 -50.882 1.00 51.84 73 ASP A CA 1
ATOM 588 C C . ASP A 1 73 ? 12.443 16.972 -50.863 1.00 51.84 73 ASP A C 1
ATOM 590 O O . ASP A 1 73 ? 11.761 17.165 -51.870 1.00 51.84 73 ASP A O 1
ATOM 594 N N . GLY A 1 74 ? 12.241 17.625 -49.719 1.00 57.31 74 GLY A N 1
ATOM 595 C CA . GLY A 1 74 ? 11.534 18.900 -49.657 1.00 57.31 74 GLY A CA 1
ATOM 596 C C . GLY A 1 74 ? 10.103 18.854 -49.131 1.00 57.31 74 GLY A C 1
ATOM 597 O O . GLY A 1 74 ? 9.152 18.939 -49.897 1.00 57.31 74 GLY A O 1
ATOM 598 N N . GLN A 1 75 ? 9.960 18.885 -47.804 1.00 46.62 75 GLN A N 1
ATOM 599 C CA . GLN A 1 75 ? 9.124 19.881 -47.116 1.00 46.62 75 GLN A CA 1
ATOM 600 C C . GLN A 1 75 ? 9.460 19.887 -45.616 1.00 46.62 75 GLN A C 1
ATOM 602 O O . GLN A 1 75 ? 8.734 19.370 -44.773 1.00 46.62 75 GLN A O 1
ATOM 607 N N . ALA A 1 76 ? 10.597 20.494 -45.268 1.00 44.38 76 ALA A N 1
ATOM 608 C CA . ALA A 1 76 ? 10.811 20.975 -43.909 1.00 44.38 76 ALA A CA 1
ATOM 609 C C . ALA A 1 76 ? 10.064 22.310 -43.765 1.00 44.38 76 ALA A C 1
ATOM 611 O O . ALA A 1 76 ? 10.603 23.370 -44.082 1.00 44.38 76 ALA A O 1
ATOM 612 N N . LEU A 1 77 ? 8.798 22.262 -43.339 1.00 44.78 77 LEU A N 1
ATOM 613 C CA . LEU A 1 77 ? 8.101 23.457 -42.866 1.00 44.78 77 LEU A CA 1
ATOM 614 C C . LEU A 1 77 ? 8.768 23.917 -41.565 1.00 44.78 77 LEU A C 1
ATOM 616 O O . LEU A 1 77 ? 8.868 23.189 -40.580 1.00 44.78 77 LEU A O 1
ATOM 620 N N . SER A 1 78 ? 9.306 25.125 -41.637 1.00 45.56 78 SER A N 1
ATOM 621 C CA . SER A 1 78 ? 10.252 25.727 -40.711 1.00 45.56 78 SER A CA 1
ATOM 622 C C . SER A 1 78 ? 9.609 26.462 -39.528 1.00 45.56 78 SER A C 1
ATOM 624 O O . SER A 1 78 ? 8.689 27.249 -39.736 1.00 45.56 78 SER A O 1
ATOM 626 N N . SER A 1 79 ? 10.306 26.378 -38.382 1.00 35.91 79 SER A N 1
ATOM 627 C CA . SER A 1 79 ? 10.510 27.411 -37.334 1.00 35.91 79 SER A CA 1
ATOM 628 C C . SER A 1 79 ? 9.368 27.733 -36.340 1.00 35.91 79 SER A C 1
ATOM 630 O O . SER A 1 79 ? 8.208 27.562 -36.695 1.00 35.91 79 SER A O 1
ATOM 632 N N . PRO A 1 80 ? 9.655 28.250 -35.108 1.00 45.12 80 PRO A N 1
ATOM 633 C CA . PRO A 1 80 ? 10.855 29.020 -34.739 1.00 45.12 80 PRO A CA 1
ATOM 634 C C . PRO A 1 80 ? 11.556 28.651 -33.415 1.00 45.12 80 PRO A C 1
ATOM 636 O O . PRO A 1 80 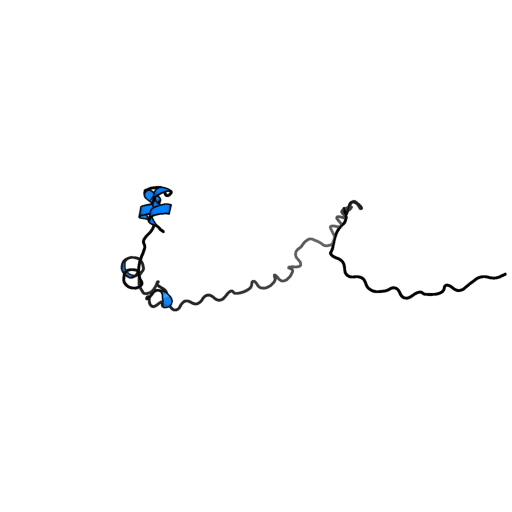? 10.945 28.540 -32.353 1.00 45.12 80 PRO A O 1
ATOM 639 N N . VAL A 1 81 ? 12.893 28.601 -33.456 1.00 39.47 81 VAL A N 1
ATOM 640 C CA . VAL A 1 81 ? 13.749 28.617 -32.260 1.00 39.47 81 VAL A CA 1
ATOM 641 C C . VAL A 1 81 ? 14.077 30.066 -31.873 1.00 39.47 81 VAL A C 1
ATOM 643 O O . VAL A 1 81 ? 14.513 30.881 -32.682 1.00 39.47 81 VAL A O 1
ATOM 646 N N . ARG A 1 82 ? 13.808 30.346 -30.596 1.00 37.25 82 ARG A N 1
ATOM 647 C CA . ARG A 1 82 ? 14.021 31.551 -29.780 1.00 37.25 82 ARG A CA 1
ATOM 648 C C . ARG A 1 82 ? 15.342 32.301 -30.055 1.00 37.25 82 ARG A C 1
ATOM 650 O O . ARG A 1 82 ? 16.418 31.719 -30.080 1.00 37.25 82 ARG A O 1
ATOM 657 N N . ALA A 1 83 ? 15.228 33.627 -30.143 1.00 38.91 83 ALA A N 1
ATOM 658 C CA . ALA A 1 83 ? 16.279 34.608 -30.416 1.00 38.91 83 ALA A CA 1
ATOM 659 C C . ALA A 1 83 ? 17.390 34.750 -29.352 1.00 38.91 83 ALA A C 1
ATOM 661 O O . ALA A 1 83 ? 17.119 34.710 -28.150 1.00 38.91 83 ALA A O 1
ATOM 662 N N . LYS A 1 84 ? 18.599 35.104 -29.822 1.00 34.84 84 LYS A N 1
ATOM 663 C CA . LYS A 1 84 ? 19.510 36.105 -29.223 1.00 34.84 84 LYS A CA 1
ATOM 664 C C . LYS A 1 84 ? 20.454 36.670 -30.312 1.00 34.84 84 LYS A C 1
ATOM 666 O O . LYS A 1 84 ? 21.017 35.872 -31.056 1.00 34.84 84 LYS A O 1
ATOM 671 N N . PRO A 1 85 ? 20.619 38.002 -30.449 1.00 37.50 85 PRO A N 1
ATOM 672 C CA . PRO A 1 85 ? 21.416 38.610 -31.519 1.00 37.50 85 PRO A CA 1
ATOM 673 C C . PRO A 1 85 ? 22.883 38.827 -31.106 1.00 37.50 85 PRO A C 1
ATOM 675 O O . PRO A 1 85 ? 23.154 39.229 -29.976 1.00 37.50 85 PRO A O 1
ATOM 678 N N . ALA A 1 86 ? 23.818 38.629 -32.041 1.00 40.56 86 ALA A N 1
ATOM 679 C CA . ALA A 1 86 ? 25.205 39.095 -31.947 1.00 40.56 86 ALA A CA 1
ATOM 680 C C . ALA A 1 86 ? 25.480 40.150 -33.047 1.00 40.56 86 ALA A C 1
ATOM 682 O O . ALA A 1 86 ? 24.931 40.027 -34.148 1.00 40.56 86 ALA A O 1
ATOM 683 N N . PRO A 1 87 ? 26.269 41.207 -32.767 1.00 41.81 87 PRO A N 1
ATOM 684 C CA . PRO A 1 87 ? 26.488 42.328 -33.683 1.00 41.81 87 PRO A CA 1
ATOM 685 C C . PRO A 1 87 ? 27.446 41.990 -34.840 1.00 41.81 87 PRO A C 1
ATOM 687 O O . PRO A 1 87 ? 28.397 41.229 -34.689 1.00 41.81 87 PRO A O 1
ATOM 690 N N . LYS A 1 88 ? 27.166 42.588 -36.005 1.00 41.34 88 LYS A N 1
ATOM 691 C CA . LYS A 1 88 ? 27.819 42.369 -37.306 1.00 41.34 88 LYS A CA 1
ATOM 692 C C . LYS A 1 88 ? 29.207 43.026 -37.367 1.00 41.34 88 LYS A C 1
ATOM 694 O O . LYS A 1 88 ? 29.302 44.233 -37.153 1.00 41.34 88 LYS A O 1
ATOM 699 N N . SER A 1 89 ? 30.248 42.282 -37.747 1.00 37.09 89 SER A N 1
ATOM 700 C CA . SER A 1 89 ? 31.488 42.853 -38.291 1.00 37.09 89 SER A CA 1
ATOM 701 C C . SER A 1 89 ? 31.388 42.945 -39.819 1.00 37.09 89 SER A C 1
ATOM 703 O O . SER A 1 89 ? 30.949 42.018 -40.495 1.00 37.09 89 SER A O 1
ATOM 705 N N . VAL A 1 90 ? 31.731 44.117 -40.348 1.00 41.28 90 VAL A N 1
ATOM 706 C CA . VAL A 1 90 ? 31.699 44.477 -41.771 1.00 41.28 90 VAL A CA 1
ATOM 707 C C . VAL A 1 90 ? 33.034 44.086 -42.405 1.00 41.28 90 VAL A C 1
ATOM 709 O O . VAL A 1 90 ? 34.082 44.438 -41.872 1.00 41.28 90 VAL A O 1
ATOM 712 N N . THR A 1 91 ? 33.013 43.394 -43.544 1.00 43.78 91 THR A N 1
ATOM 713 C CA . THR A 1 91 ? 34.196 43.191 -44.401 1.00 43.78 91 THR A CA 1
ATOM 714 C C . THR A 1 91 ? 34.071 44.107 -45.625 1.00 43.78 91 THR A C 1
ATOM 716 O O . THR A 1 91 ? 33.043 44.033 -46.300 1.00 43.78 91 THR A O 1
ATOM 719 N N . PRO A 1 92 ? 35.050 44.976 -45.944 1.00 38.31 92 PRO A N 1
ATOM 720 C CA . PRO A 1 92 ? 35.054 45.715 -47.203 1.00 38.31 92 PRO A CA 1
ATOM 721 C C . PRO A 1 92 ? 35.548 44.796 -48.326 1.00 38.31 92 PRO A C 1
ATOM 723 O O . PRO A 1 92 ? 36.632 44.224 -48.227 1.00 38.31 92 PRO A O 1
ATOM 726 N N . GLY A 1 93 ? 34.736 44.639 -49.373 1.00 38.97 93 GLY A N 1
ATOM 727 C CA . GLY A 1 93 ? 35.124 43.966 -50.609 1.00 38.97 93 GLY A CA 1
ATOM 728 C C . GLY A 1 93 ? 36.034 44.863 -51.444 1.00 38.97 93 GLY A C 1
ATOM 729 O O . GLY A 1 93 ? 35.705 46.021 -51.694 1.00 38.97 93 GLY A O 1
ATOM 730 N N . ASP A 1 94 ? 37.172 44.312 -51.848 1.00 34.88 94 ASP A N 1
ATOM 731 C CA . ASP A 1 94 ? 38.127 44.917 -52.767 1.00 34.88 94 ASP A CA 1
ATOM 732 C C . ASP A 1 94 ? 37.828 44.482 -54.212 1.00 34.88 94 ASP A C 1
ATOM 734 O O . ASP A 1 94 ? 37.449 43.333 -54.461 1.00 34.88 94 ASP A O 1
ATOM 738 N N . GLY A 1 95 ? 38.049 45.403 -55.152 1.00 37.41 95 GLY A N 1
ATOM 739 C CA . GLY A 1 95 ? 38.269 45.099 -56.565 1.00 37.41 95 GLY A CA 1
ATOM 740 C C . GLY A 1 95 ? 37.194 45.555 -57.555 1.00 37.41 95 GLY A C 1
ATOM 741 O O . GLY A 1 95 ? 36.283 44.802 -57.878 1.00 37.41 95 GLY A O 1
ATOM 742 N N . SER A 1 96 ? 37.393 46.722 -58.181 1.00 32.59 96 SER A N 1
ATOM 743 C CA . SER A 1 96 ? 37.819 46.780 -59.594 1.00 32.59 96 SER A CA 1
ATOM 744 C C . SER A 1 96 ? 37.916 48.226 -60.109 1.00 32.59 96 SER A C 1
ATOM 746 O O . SER A 1 96 ? 36.943 48.969 -60.059 1.00 32.59 96 SER A O 1
ATOM 748 N N . LYS A 1 97 ? 39.100 48.567 -60.644 1.00 40.03 97 LYS A N 1
ATOM 749 C CA . LYS A 1 97 ? 39.372 49.192 -61.966 1.00 40.03 97 LYS A CA 1
ATOM 750 C C . LYS A 1 97 ? 38.109 49.776 -62.632 1.00 40.03 97 LYS A C 1
ATOM 752 O O . LYS A 1 97 ? 37.181 49.010 -62.887 1.00 40.03 97 LYS A O 1
ATOM 757 N N . TYR A 1 98 ? 37.996 51.070 -62.927 1.00 37.53 98 TYR A N 1
ATOM 758 C CA . TYR A 1 98 ? 38.856 51.948 -63.736 1.00 37.53 98 TYR A CA 1
ATOM 759 C C . TYR A 1 98 ? 38.764 53.405 -63.274 1.00 37.53 98 TYR A C 1
ATOM 761 O O . TYR A 1 98 ? 37.679 53.781 -62.779 1.00 37.53 98 TYR A O 1
#

InterPro domains:
  IPR001251 CRAL-TRIO lipid binding domain [PF00650] (1-40)
  IPR036865 CRAL-TRIO lipid binding 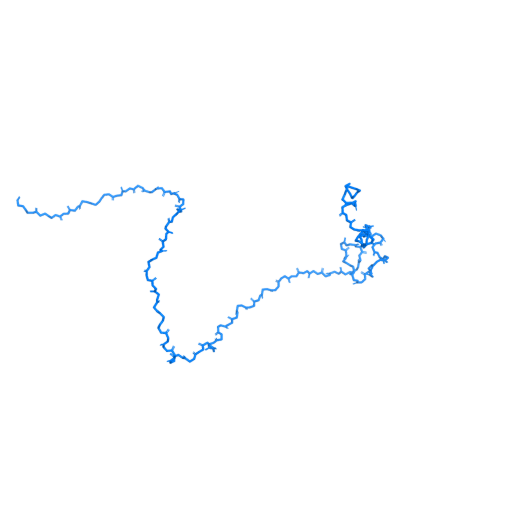domain superfamily [G3DSA:3.40.525.10] (1-57)
  IPR036865 CRAL-TRIO lipid binding domain superfamily [SSF52087] (1-51)
  IPR053012 Endoplasmic reticulum-organelle contact domain-containing protein [PTHR46384] (1-54)

Secondary structure (DSSP, 8-state):
-HHHHHTTS-HHHHHH-----TTTGGGTS-GGGSBGGGTSSB-------PPPPPP--S-S--TT----------------------PPPP-PPP----

Organism: Halocaridina rubra (NCBI:txid373956)

Radius of gyration: 33.89 Å; chains: 1; bounding box: 59×63×78 Å

Foldseek 3Di:
DCVVCLVVDDPVVSVVDDDDALVRVCVPDPLCRDDVVSNGDDPDDDDDDDDDPPDPPPPPDDPPPPPDDDDDDDDPPDDDDDDDDDDDDDDDDDDDDD

Sequence (98 aa):
MWKIIKNWLPPKSIDLIKFVDRKSLNDYVNPDQCLTIWGGTDNFDYTFEPEEPATPSLANGDPDSSRKVHFADGQALSSPVRAKPAPKSVTPGDGSKY